Protein AF-J7FF81-F1 (afdb_monomer_lite)

InterPro domains:
  IPR007642 RNA polymerase Rpb2, domain 2 [PF04561] (2-117)
  IPR015712 DNA-directed RNA polymerase, subunit 2 [PTHR20856] (3-117)
  IPR037034 RNA polymerase Rpb2, domain 2 superfamily [G3DSA:3.90.1110.10] (1-117)

Secondary structure (DSSP, 8-state):
----EEPPTTBSS-EEHHHHHHHTT--SHHHHHHHH---TT-HHHHHHHHHHHHHTTT--SHHHHHHHHHTTBS--S--HHHHHHHHHHIIIIISSTTT--STT-HHHHHHHHHHH-

Organism: NCBI:txid208348

Radius of gyration: 13.89 Å; chains: 1; bounding box: 38×26×32 Å

Foldseek 3Di:
DDFDWDDFPQFQDTHGLLLLCQLLVNQDPVSLCCLQDVDPPPVVVVVRCVVSCVVCVVQRHNLSSQLVRLCRGPDPDDDSVVSNVVSNQRLQCRQPVVQHNDPPCSVSSSNVSSPVD

pLDDT: mean 93.22, std 4.82, range [60.75, 98.06]

Structure (mmCIF, N/CA/C/O backbone):
data_AF-J7FF81-F1
#
_entry.id   AF-J7FF81-F1
#
loop_
_atom_site.group_PDB
_atom_site.id
_atom_site.type_symbol
_atom_site.label_atom_id
_atom_site.label_alt_id
_atom_site.label_comp_id
_atom_site.label_asym_id
_atom_site.label_entity_id
_atom_site.label_seq_id
_atom_site.pdbx_PDB_ins_code
_atom_site.Cartn_x
_atom_site.Cartn_y
_atom_site.Cartn_z
_atom_site.occupancy
_atom_site.B_iso_or_equiv
_atom_site.auth_seq_id
_atom_site.auth_comp_id
_atom_site.auth_asym_id
_atom_site.auth_atom_id
_atom_site.pdbx_PDB_model_num
ATOM 1 N N . GLY A 1 1 ? -0.490 -14.254 -15.103 1.00 60.75 1 GLY A N 1
ATOM 2 C CA . GLY A 1 1 ? 0.863 -14.705 -14.714 1.00 60.75 1 GLY A CA 1
ATOM 3 C C . GLY A 1 1 ? 0.891 -15.033 -13.235 1.00 60.75 1 GLY A C 1
ATOM 4 O O . GLY A 1 1 ? -0.154 -14.958 -12.599 1.00 60.75 1 GLY A O 1
ATOM 5 N N . ALA A 1 2 ? 2.052 -15.397 -12.689 1.00 81.75 2 ALA A N 1
ATOM 6 C CA . ALA A 1 2 ? 2.218 -15.486 -11.238 1.00 81.75 2 ALA A CA 1
ATOM 7 C C . ALA A 1 2 ? 2.124 -14.078 -10.624 1.00 81.75 2 ALA A C 1
ATOM 9 O O . ALA A 1 2 ? 2.662 -13.130 -11.190 1.00 81.75 2 ALA A O 1
ATOM 10 N N . THR A 1 3 ? 1.417 -13.939 -9.503 1.00 93.50 3 THR A N 1
ATOM 11 C CA . THR A 1 3 ? 1.213 -12.658 -8.804 1.00 93.50 3 THR A CA 1
ATOM 12 C C . THR A 1 3 ? 1.794 -12.735 -7.403 1.00 93.50 3 THR A C 1
ATOM 14 O O . THR A 1 3 ? 1.556 -13.723 -6.704 1.00 93.50 3 THR A O 1
ATOM 17 N N . ILE A 1 4 ? 2.476 -11.682 -6.966 1.00 95.25 4 ILE A N 1
ATOM 18 C CA . ILE A 1 4 ? 3.030 -11.579 -5.617 1.00 95.25 4 ILE A CA 1
ATOM 19 C C . ILE A 1 4 ? 1.983 -10.959 -4.689 1.00 95.25 4 ILE A C 1
ATOM 21 O O . ILE A 1 4 ? 1.346 -9.949 -5.008 1.00 95.25 4 ILE A O 1
ATOM 25 N N . LYS A 1 5 ? 1.804 -11.572 -3.520 1.00 95.88 5 LYS A N 1
ATOM 26 C CA . LYS A 1 5 ? 0.896 -11.111 -2.469 1.00 95.88 5 LYS A CA 1
ATOM 27 C C . LYS A 1 5 ? 1.623 -11.119 -1.132 1.00 95.88 5 LYS A C 1
ATOM 29 O O . LYS A 1 5 ? 2.613 -11.825 -0.966 1.00 95.88 5 LYS A O 1
ATOM 34 N N . THR A 1 6 ? 1.125 -10.334 -0.190 1.00 95.69 6 THR A N 1
ATOM 35 C CA . THR A 1 6 ? 1.672 -10.226 1.160 1.00 95.69 6 THR A CA 1
ATOM 36 C C . THR A 1 6 ? 0.590 -10.435 2.209 1.00 95.69 6 THR A C 1
ATOM 38 O O . THR A 1 6 ? -0.582 -10.105 2.003 1.00 95.69 6 THR A O 1
ATOM 41 N N . THR A 1 7 ? 0.996 -10.967 3.354 1.00 94.69 7 THR A N 1
ATOM 42 C CA . THR A 1 7 ? 0.165 -11.094 4.549 1.00 94.69 7 THR A CA 1
ATOM 43 C C . THR A 1 7 ? 0.423 -9.906 5.465 1.00 94.69 7 THR A C 1
ATOM 45 O O . THR A 1 7 ? 1.560 -9.675 5.879 1.00 94.69 7 THR A O 1
ATOM 48 N N . LEU A 1 8 ? -0.630 -9.176 5.824 1.00 94.38 8 LEU A N 1
ATOM 49 C CA . LEU A 1 8 ? -0.556 -8.106 6.817 1.00 94.38 8 LEU A CA 1
ATOM 50 C C . LEU A 1 8 ? -1.067 -8.610 8.177 1.00 94.38 8 LEU A C 1
ATOM 52 O O . LEU A 1 8 ? -2.001 -9.418 8.211 1.00 94.38 8 LEU A O 1
ATOM 56 N N . PRO A 1 9 ? -0.517 -8.127 9.306 1.00 92.06 9 PRO A N 1
ATOM 57 C CA . PRO A 1 9 ? -1.055 -8.444 10.624 1.00 92.06 9 PRO A CA 1
ATOM 58 C C . PRO A 1 9 ? -2.544 -8.095 10.722 1.00 92.06 9 PRO A C 1
ATOM 60 O O . PRO A 1 9 ? -2.985 -7.074 10.198 1.00 92.06 9 PRO A O 1
ATOM 63 N N . TYR A 1 10 ? -3.319 -8.943 11.400 1.00 91.56 10 TYR A N 1
ATOM 64 C CA . TYR A 1 10 ? -4.772 -8.788 11.588 1.00 91.56 10 TYR A CA 1
ATOM 65 C C . TYR A 1 10 ? -5.617 -8.774 10.299 1.00 91.56 10 TYR A C 1
ATOM 67 O O . TYR A 1 10 ? -6.832 -8.571 10.360 1.00 91.56 10 TYR A O 1
ATOM 75 N N . ILE A 1 11 ? -5.017 -9.068 9.145 1.00 93.69 11 ILE A N 1
ATOM 76 C CA . ILE A 1 11 ? -5.716 -9.282 7.880 1.00 93.69 11 ILE A CA 1
ATOM 77 C C . ILE A 1 11 ? -5.763 -10.786 7.598 1.00 93.69 11 ILE A C 1
ATOM 79 O O . ILE A 1 11 ? -4.758 -11.484 7.691 1.00 93.69 11 ILE A O 1
ATOM 83 N N . ARG A 1 12 ? -6.952 -11.308 7.280 1.00 89.31 12 ARG A N 1
ATOM 84 C CA . ARG A 1 12 ? -7.178 -12.757 7.117 1.00 89.31 12 ARG A CA 1
ATOM 85 C C . ARG A 1 12 ? -6.730 -13.304 5.768 1.00 89.31 12 ARG A C 1
ATOM 87 O O . ARG A 1 12 ? -6.482 -14.498 5.651 1.00 89.31 12 ARG A O 1
ATOM 94 N N . ASN A 1 13 ? -6.719 -12.460 4.744 1.00 91.50 13 ASN A N 1
ATOM 95 C CA . ASN A 1 13 ? -6.460 -12.854 3.367 1.00 91.50 13 ASN A CA 1
ATOM 96 C C . ASN A 1 13 ? -5.261 -12.095 2.818 1.00 91.50 13 ASN A C 1
ATOM 98 O O . ASN A 1 13 ? -5.101 -10.909 3.103 1.00 91.50 13 ASN A O 1
ATOM 102 N N . ASP A 1 14 ? -4.497 -12.757 1.957 1.00 94.00 14 ASP A N 1
ATOM 103 C CA . ASP A 1 14 ? -3.372 -12.129 1.277 1.00 94.00 14 ASP A CA 1
ATOM 104 C C . ASP A 1 14 ? -3.822 -10.916 0.457 1.00 94.00 14 ASP A C 1
ATOM 106 O O . ASP A 1 14 ? -4.882 -10.909 -0.186 1.00 94.00 14 ASP A O 1
ATOM 110 N N . ILE A 1 15 ? -2.978 -9.891 0.465 1.00 96.56 15 ILE A N 1
ATOM 111 C CA . ILE A 1 15 ? -3.192 -8.626 -0.226 1.00 96.56 15 ILE A CA 1
ATOM 112 C C . ILE A 1 15 ? -2.174 -8.518 -1.366 1.00 96.56 15 ILE A C 1
ATOM 114 O O . ILE A 1 15 ? -0.984 -8.727 -1.126 1.00 96.56 15 ILE A O 1
ATOM 118 N N . PRO A 1 16 ? -2.587 -8.190 -2.603 1.00 97.12 16 PRO A N 1
ATOM 119 C CA . PRO A 1 16 ? -1.643 -7.915 -3.683 1.00 97.12 16 PRO A CA 1
ATOM 120 C C . PRO A 1 16 ? -0.687 -6.777 -3.311 1.00 97.12 16 PRO A C 1
ATOM 122 O O . PRO A 1 16 ? -1.112 -5.766 -2.747 1.00 97.12 16 PRO A O 1
ATOM 125 N N . ILE A 1 17 ? 0.596 -6.915 -3.652 1.00 97.06 17 ILE A N 1
ATOM 126 C CA . ILE A 1 17 ? 1.633 -5.948 -3.246 1.00 97.06 17 ILE A CA 1
ATOM 127 C C . ILE A 1 17 ? 1.327 -4.514 -3.711 1.00 97.06 17 ILE A C 1
ATOM 129 O O . ILE A 1 17 ? 1.520 -3.563 -2.959 1.00 97.06 17 ILE A O 1
ATOM 133 N N . VAL A 1 18 ? 0.752 -4.357 -4.907 1.00 97.75 18 VAL A N 1
ATOM 134 C CA . VAL A 1 18 ? 0.395 -3.057 -5.498 1.00 97.75 18 VAL A CA 1
ATOM 135 C C . VAL A 1 18 ? -0.688 -2.355 -4.677 1.00 97.75 18 VAL A C 1
ATOM 137 O O . VAL A 1 18 ? -0.624 -1.146 -4.472 1.00 97.75 18 VAL A O 1
ATOM 140 N N . VAL A 1 19 ? -1.653 -3.104 -4.133 1.00 97.88 19 VAL A N 1
ATOM 141 C CA . VAL A 1 19 ? -2.697 -2.544 -3.259 1.00 97.88 19 VAL A CA 1
ATOM 142 C C . VAL A 1 19 ? -2.088 -1.980 -1.977 1.00 97.88 19 VAL A C 1
ATOM 144 O O . VAL A 1 19 ? -2.519 -0.928 -1.513 1.00 97.88 19 VAL A O 1
ATOM 147 N N . VAL A 1 20 ? -1.059 -2.632 -1.428 1.00 97.56 20 VAL A N 1
ATOM 148 C CA . VAL A 1 20 ? -0.353 -2.126 -0.243 1.00 97.56 20 VAL A CA 1
ATOM 149 C C . VAL A 1 20 ? 0.368 -0.817 -0.560 1.00 97.56 20 VAL A C 1
ATOM 151 O O . VAL A 1 20 ? 0.204 0.143 0.185 1.00 97.56 20 VAL A O 1
ATOM 154 N N . PHE A 1 21 ? 1.084 -0.724 -1.684 1.00 98.06 21 PHE A N 1
ATOM 155 C CA . PHE A 1 21 ? 1.722 0.533 -2.098 1.00 98.06 21 PHE A CA 1
ATOM 156 C C . PHE A 1 21 ? 0.726 1.683 -2.257 1.00 98.06 21 PHE A C 1
ATOM 158 O O . PHE A 1 21 ? 0.948 2.768 -1.714 1.00 98.06 21 PHE A O 1
ATOM 165 N N . ARG A 1 22 ? -0.406 1.428 -2.924 1.00 98.06 22 ARG A N 1
ATOM 166 C CA . ARG A 1 22 ? -1.459 2.436 -3.096 1.00 98.06 22 ARG A CA 1
ATOM 167 C C . ARG A 1 22 ? -2.047 2.869 -1.754 1.00 98.06 22 ARG A C 1
ATOM 169 O O . ARG A 1 22 ? -2.278 4.057 -1.557 1.00 98.06 22 ARG A O 1
ATOM 176 N N . ALA A 1 23 ? -2.218 1.945 -0.806 1.00 97.38 23 ALA A N 1
ATOM 177 C CA . ALA A 1 23 ? -2.668 2.266 0.549 1.00 97.38 23 ALA A CA 1
ATOM 178 C C . ALA A 1 23 ? -1.636 3.090 1.352 1.00 97.38 23 ALA A C 1
ATOM 180 O O . ALA A 1 23 ? -2.026 3.961 2.130 1.00 97.38 23 ALA A O 1
ATOM 181 N N . LEU A 1 24 ? -0.333 2.871 1.122 1.00 96.25 24 LEU A N 1
ATOM 182 C CA . LEU A 1 24 ? 0.770 3.665 1.691 1.00 96.25 24 LEU A CA 1
ATOM 183 C C . LEU A 1 24 ? 0.922 5.058 1.046 1.00 96.25 24 LEU A C 1
ATOM 185 O O . LEU A 1 24 ? 1.715 5.865 1.529 1.00 96.25 24 LEU A O 1
ATOM 189 N N . GLY A 1 25 ? 0.164 5.349 -0.016 1.00 95.69 25 GLY A N 1
ATOM 190 C CA . GLY A 1 25 ? 0.156 6.639 -0.712 1.00 95.69 25 GLY A CA 1
ATOM 191 C C . GLY A 1 25 ? 1.015 6.695 -1.979 1.00 95.69 25 GLY A C 1
ATOM 192 O O . GLY A 1 25 ? 1.092 7.751 -2.601 1.00 95.69 25 GLY A O 1
ATOM 193 N N . ILE A 1 26 ? 1.630 5.583 -2.399 1.00 97.38 26 ILE A N 1
ATOM 194 C CA . ILE A 1 26 ? 2.349 5.488 -3.679 1.00 97.38 26 ILE A CA 1
ATOM 195 C C . ILE A 1 26 ? 1.378 4.952 -4.729 1.00 97.38 26 ILE A C 1
ATOM 197 O O . ILE A 1 26 ? 1.135 3.749 -4.820 1.00 97.38 26 ILE A O 1
ATOM 201 N N . ILE A 1 27 ? 0.756 5.867 -5.471 1.00 96.38 27 ILE A N 1
ATOM 202 C CA . ILE A 1 27 ? -0.357 5.546 -6.374 1.00 96.38 27 ILE A CA 1
ATOM 203 C C . ILE A 1 27 ? 0.110 5.185 -7.791 1.00 96.38 27 ILE A C 1
ATOM 205 O O . ILE A 1 27 ? -0.344 4.157 -8.304 1.00 96.38 27 ILE A O 1
ATOM 209 N N . PRO A 1 28 ? 0.981 5.981 -8.445 1.00 97.00 28 PRO A N 1
ATOM 210 C CA . PRO A 1 28 ? 1.359 5.723 -9.829 1.00 97.00 28 PRO A CA 1
ATOM 211 C C . PRO A 1 28 ? 2.153 4.424 -9.961 1.00 97.00 28 PRO A C 1
ATOM 213 O O . PRO A 1 28 ? 3.129 4.215 -9.245 1.00 97.00 28 PRO A O 1
ATOM 216 N N . ASP A 1 29 ? 1.794 3.585 -10.935 1.00 95.56 29 ASP A N 1
ATOM 217 C CA . ASP A 1 29 ? 2.470 2.299 -11.172 1.00 95.56 29 ASP A CA 1
ATOM 218 C C . ASP A 1 29 ? 3.973 2.470 -11.404 1.00 95.56 29 ASP A C 1
ATOM 220 O O . ASP A 1 29 ? 4.775 1.667 -10.936 1.00 95.56 29 ASP A O 1
ATOM 224 N N . LYS A 1 30 ? 4.363 3.557 -12.078 1.00 93.88 30 LYS A N 1
ATOM 225 C CA . LYS A 1 30 ? 5.769 3.914 -12.269 1.00 93.88 30 LYS A CA 1
ATOM 226 C C . LYS A 1 30 ? 6.494 4.088 -10.934 1.00 93.88 30 LYS A C 1
ATOM 228 O O . LYS A 1 30 ? 7.579 3.545 -10.769 1.00 93.88 30 LYS A O 1
ATOM 233 N N . ASP A 1 31 ? 5.893 4.810 -9.995 1.00 95.62 31 ASP A N 1
ATOM 234 C CA . ASP A 1 31 ? 6.512 5.077 -8.700 1.00 95.62 31 ASP A CA 1
ATOM 235 C C . ASP A 1 31 ? 6.605 3.777 -7.898 1.00 95.62 31 ASP A C 1
ATOM 237 O O . ASP A 1 31 ? 7.643 3.500 -7.310 1.00 95.62 31 ASP A O 1
ATOM 241 N N . ILE A 1 32 ? 5.572 2.928 -7.935 1.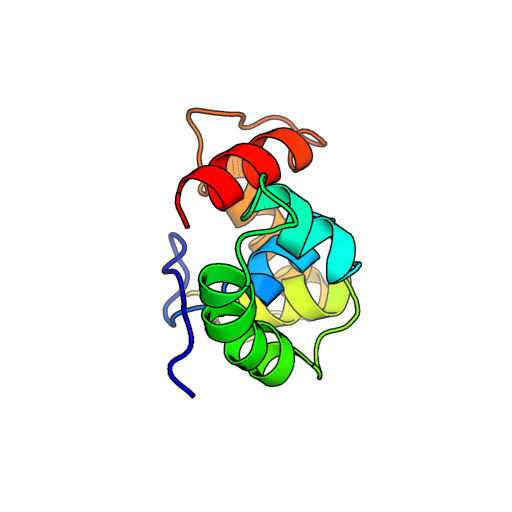00 96.12 32 ILE A N 1
ATOM 242 C CA . ILE A 1 32 ? 5.595 1.596 -7.308 1.00 96.12 32 ILE A CA 1
ATOM 243 C C . ILE A 1 32 ? 6.766 0.767 -7.841 1.00 96.12 32 ILE A C 1
ATOM 245 O O . ILE A 1 32 ? 7.532 0.197 -7.065 1.00 96.12 32 ILE A O 1
ATOM 249 N N . LEU A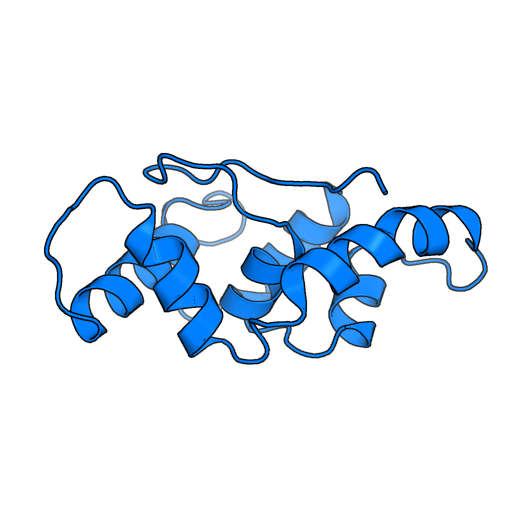 1 33 ? 6.929 0.730 -9.164 1.00 94.44 33 LEU A N 1
ATOM 250 C CA . LEU A 1 33 ? 8.027 0.021 -9.805 1.00 94.44 33 LEU A CA 1
ATOM 251 C C . LEU A 1 33 ? 9.394 0.586 -9.398 1.00 94.44 33 LEU A C 1
ATOM 253 O O . LEU A 1 33 ? 10.295 -0.198 -9.133 1.00 94.44 33 LEU A O 1
ATOM 257 N N . GLU A 1 34 ? 9.543 1.908 -9.284 1.00 93.44 34 GLU A N 1
ATOM 258 C CA . GLU A 1 34 ? 10.789 2.553 -8.836 1.00 93.44 34 GLU A CA 1
ATOM 259 C C . GLU A 1 34 ? 11.123 2.281 -7.356 1.00 93.44 34 GLU A C 1
ATOM 261 O O . GLU A 1 34 ? 12.282 2.409 -6.959 1.00 93.44 34 GLU A O 1
ATOM 266 N N . HIS A 1 35 ? 10.144 1.883 -6.533 1.00 94.56 35 HIS A N 1
ATOM 267 C CA . HIS A 1 35 ? 10.396 1.451 -5.153 1.00 94.56 35 HIS A CA 1
ATOM 268 C C . HIS A 1 35 ? 10.875 -0.005 -5.058 1.00 94.56 35 HIS A C 1
ATOM 270 O O . HIS A 1 35 ? 11.523 -0.345 -4.070 1.00 94.56 35 HIS A O 1
ATOM 276 N N . ILE A 1 36 ? 10.551 -0.845 -6.048 1.00 94.88 36 ILE A N 1
ATOM 277 C CA . ILE A 1 36 ? 10.902 -2.274 -6.084 1.00 94.88 36 ILE A CA 1
ATOM 278 C C . ILE A 1 36 ? 12.181 -2.497 -6.906 1.00 94.88 36 ILE A C 1
ATOM 280 O O . ILE A 1 36 ? 13.125 -3.139 -6.458 1.00 94.88 36 ILE A O 1
ATOM 284 N N . CYS A 1 37 ? 12.227 -1.948 -8.119 1.00 91.75 37 CYS A N 1
ATOM 285 C CA . CYS A 1 37 ? 13.309 -2.133 -9.076 1.00 91.75 37 CYS A CA 1
ATOM 286 C C . CYS A 1 37 ? 14.087 -0.824 -9.264 1.00 91.75 37 CYS A C 1
ATOM 288 O O . CYS A 1 37 ? 13.592 0.138 -9.856 1.00 91.75 37 CYS A O 1
ATOM 290 N N . TYR A 1 38 ? 15.331 -0.797 -8.781 1.00 88.06 38 TYR A N 1
ATOM 291 C CA . TYR A 1 38 ? 16.204 0.375 -8.905 1.00 88.06 38 TYR A CA 1
ATOM 292 C C . TYR A 1 38 ? 16.936 0.452 -10.256 1.00 88.06 38 TYR A C 1
ATOM 294 O O . TYR A 1 38 ? 17.312 1.547 -10.679 1.00 88.06 38 TYR A O 1
ATOM 302 N N . ASP A 1 39 ? 17.133 -0.679 -10.949 1.00 89.81 39 ASP A N 1
ATOM 303 C CA . ASP A 1 39 ? 17.758 -0.716 -12.277 1.00 89.81 39 ASP A CA 1
ATOM 304 C C . ASP A 1 39 ? 16.705 -0.753 -13.388 1.00 89.81 39 ASP A C 1
ATOM 306 O O . ASP A 1 39 ? 16.058 -1.763 -13.652 1.00 89.81 39 ASP A O 1
ATOM 310 N N . ARG A 1 40 ? 16.586 0.357 -14.118 1.00 80.19 40 ARG A N 1
ATOM 311 C CA . ARG A 1 40 ? 15.638 0.495 -15.234 1.00 80.19 40 ARG A CA 1
ATOM 312 C C . ARG A 1 40 ? 15.933 -0.424 -16.424 1.00 80.19 40 ARG A C 1
ATOM 314 O O . ARG A 1 40 ? 15.093 -0.517 -17.315 1.00 80.19 40 ARG A O 1
ATOM 321 N N . ASN A 1 41 ? 17.093 -1.076 -16.461 1.00 88.56 41 ASN A N 1
ATOM 322 C CA . ASN A 1 41 ? 17.452 -2.013 -17.522 1.00 88.56 41 ASN A CA 1
ATOM 323 C C . ASN A 1 41 ? 17.097 -3.470 -17.186 1.00 88.56 41 ASN A C 1
ATOM 325 O O . ASN A 1 41 ? 17.190 -4.325 -18.071 1.00 88.56 41 ASN A O 1
ATOM 329 N N . ASP A 1 42 ? 16.651 -3.767 -15.958 1.00 90.88 42 ASP A N 1
ATOM 330 C CA . ASP A 1 42 ? 16.243 -5.117 -15.558 1.00 90.88 42 ASP A CA 1
ATOM 331 C C . ASP A 1 42 ? 14.845 -5.469 -16.093 1.00 90.88 42 ASP A C 1
ATOM 333 O O . ASP A 1 42 ? 13.821 -5.470 -15.405 1.00 90.88 42 ASP A O 1
ATOM 337 N N . THR A 1 43 ? 14.807 -5.763 -17.389 1.00 88.69 43 THR A N 1
ATOM 338 C CA . THR A 1 43 ? 13.588 -6.157 -18.105 1.00 88.69 43 THR A CA 1
ATOM 339 C C . THR A 1 43 ? 12.934 -7.417 -17.536 1.00 88.69 43 THR A C 1
ATOM 341 O O . THR A 1 43 ? 11.706 -7.505 -17.550 1.00 88.69 43 THR A O 1
ATOM 344 N N . ALA A 1 44 ? 13.714 -8.351 -16.983 1.00 90.50 44 ALA A N 1
ATOM 345 C CA . ALA A 1 44 ? 13.188 -9.582 -16.404 1.00 90.50 44 ALA A CA 1
ATOM 346 C C . ALA A 1 44 ? 12.364 -9.290 -15.142 1.00 90.50 44 ALA A C 1
ATOM 348 O O . ALA A 1 44 ? 11.244 -9.789 -15.006 1.00 90.50 44 ALA A O 1
ATOM 349 N N . MET A 1 45 ? 12.863 -8.418 -14.258 1.00 89.81 45 MET A N 1
ATOM 350 C CA . MET A 1 45 ? 12.127 -8.008 -13.061 1.00 89.81 45 MET A CA 1
ATOM 351 C C . MET A 1 45 ? 10.828 -7.271 -13.420 1.00 89.81 45 MET A C 1
ATOM 353 O O . MET A 1 45 ? 9.767 -7.572 -12.866 1.00 89.81 45 MET A O 1
ATOM 357 N N . PHE A 1 46 ? 10.861 -6.369 -14.408 1.00 90.12 46 PHE A N 1
ATOM 358 C CA . PHE A 1 46 ? 9.645 -5.696 -14.881 1.00 90.12 46 PHE A CA 1
ATOM 359 C C . PHE A 1 46 ? 8.610 -6.676 -15.444 1.00 90.12 46 PHE A C 1
ATOM 361 O O . PHE A 1 46 ? 7.414 -6.517 -15.193 1.00 90.12 46 PHE A O 1
ATOM 368 N N . GLU A 1 47 ? 9.034 -7.697 -16.191 1.00 91.12 47 GLU A N 1
ATOM 369 C CA . GLU A 1 47 ? 8.125 -8.718 -16.718 1.00 91.12 47 GLU A CA 1
ATOM 370 C C . GLU A 1 47 ? 7.448 -9.537 -15.618 1.00 91.12 47 GLU A C 1
ATOM 372 O O . GLU A 1 47 ? 6.259 -9.840 -15.736 1.00 91.12 47 GLU A O 1
ATOM 377 N N . MET A 1 48 ? 8.151 -9.824 -14.5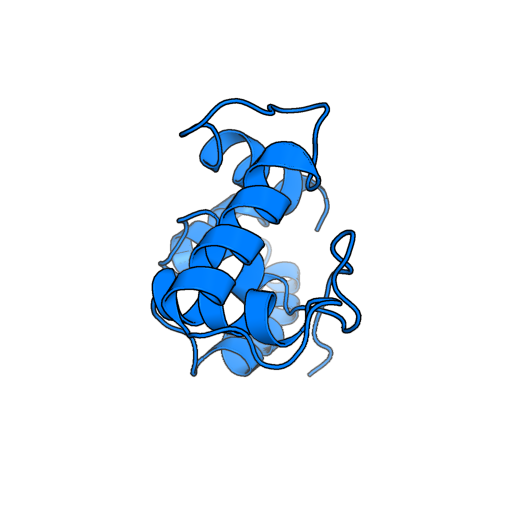21 1.00 91.38 48 MET A N 1
ATOM 378 C CA . MET A 1 48 ? 7.571 -10.502 -13.358 1.00 91.38 48 MET A CA 1
ATOM 379 C C . MET A 1 48 ? 6.556 -9.631 -12.602 1.00 91.38 48 MET A C 1
ATOM 381 O O . MET A 1 48 ? 5.600 -10.159 -12.030 1.00 91.38 48 MET A O 1
ATOM 385 N N . LEU A 1 49 ? 6.722 -8.305 -12.616 1.00 92.94 49 LEU A N 1
ATOM 386 C CA . LEU A 1 49 ? 5.834 -7.366 -11.919 1.00 92.94 49 LEU A CA 1
ATOM 387 C C . LEU A 1 49 ? 4.585 -6.982 -12.729 1.00 92.94 49 LEU A C 1
ATOM 389 O O . LEU A 1 49 ? 3.563 -6.645 -12.127 1.00 92.94 49 LEU A O 1
ATOM 393 N N . LYS A 1 50 ? 4.612 -7.089 -14.066 1.00 92.88 50 LYS A N 1
ATOM 394 C CA . LYS A 1 50 ? 3.454 -6.791 -14.940 1.00 92.88 50 LYS A CA 1
ATOM 395 C C . LYS A 1 50 ? 2.152 -7.478 -14.485 1.00 92.88 50 LYS A C 1
ATOM 397 O O . LYS A 1 50 ? 1.171 -6.764 -14.280 1.00 92.88 50 LYS A O 1
ATOM 402 N N . PRO A 1 51 ? 2.114 -8.803 -14.222 1.00 96.12 51 PRO A N 1
ATOM 403 C CA . PRO A 1 51 ? 0.897 -9.460 -13.743 1.00 96.12 51 PRO A CA 1
ATOM 404 C C . PRO A 1 51 ? 0.390 -8.924 -12.397 1.00 96.12 51 PRO A C 1
ATOM 406 O O . PRO A 1 51 ? -0.808 -8.975 -12.137 1.00 96.12 51 PRO A O 1
ATOM 409 N N . CYS A 1 52 ? 1.277 -8.417 -11.532 1.00 96.00 52 CYS A N 1
ATOM 410 C CA . CYS A 1 52 ? 0.890 -7.853 -10.235 1.00 96.00 52 CYS A CA 1
ATOM 411 C C . CYS A 1 52 ? 0.168 -6.505 -10.395 1.00 96.00 52 CYS A C 1
ATOM 413 O O . CYS A 1 52 ? -0.785 -6.228 -9.662 1.00 96.00 52 CYS A O 1
ATOM 415 N N . LEU A 1 53 ? 0.606 -5.684 -11.359 1.00 95.50 53 LEU A N 1
ATOM 416 C CA . LEU A 1 53 ? -0.060 -4.431 -11.726 1.00 95.50 53 LEU A CA 1
ATOM 417 C C . LEU A 1 53 ? -1.433 -4.705 -12.353 1.00 95.50 53 LEU A C 1
ATOM 419 O O . LEU A 1 53 ? -2.422 -4.098 -11.945 1.00 95.50 53 LEU A O 1
ATOM 423 N N . GLU A 1 54 ? -1.508 -5.667 -13.278 1.00 95.25 54 GLU A N 1
ATOM 424 C CA . GLU A 1 54 ? -2.758 -6.075 -13.934 1.00 95.25 54 GLU A CA 1
ATOM 425 C C . GLU A 1 54 ? -3.802 -6.594 -12.930 1.00 95.25 54 GLU A C 1
ATOM 427 O O . GLU A 1 54 ? -4.957 -6.167 -12.975 1.00 95.25 54 GLU A O 1
ATOM 432 N N . ASP A 1 55 ? -3.399 -7.443 -11.975 1.00 94.56 55 ASP A N 1
ATOM 433 C CA . ASP A 1 55 ? -4.282 -7.980 -10.921 1.00 94.56 55 ASP A CA 1
ATOM 434 C C . ASP A 1 55 ? -4.889 -6.871 -10.043 1.00 94.56 55 ASP A C 1
ATOM 436 O O . ASP A 1 55 ? -6.016 -6.977 -9.557 1.00 94.56 55 ASP A O 1
ATOM 440 N N . SER A 1 56 ? -4.163 -5.762 -9.878 1.00 95.44 56 SER A N 1
ATOM 441 C CA . SER A 1 56 ? -4.573 -4.634 -9.037 1.00 95.44 56 SER A CA 1
ATOM 442 C C . SER A 1 56 ? -5.166 -3.461 -9.826 1.00 95.44 56 SER A C 1
ATOM 444 O O . SER A 1 56 ? -5.480 -2.425 -9.234 1.00 95.44 56 SER A O 1
ATOM 446 N N . PHE A 1 57 ? -5.362 -3.595 -11.143 1.00 95.06 57 PHE A N 1
ATOM 447 C CA . PHE A 1 57 ? -5.878 -2.530 -12.013 1.00 95.06 57 PHE A CA 1
ATOM 448 C C . PHE A 1 57 ? -7.181 -1.862 -11.520 1.00 95.06 57 PHE A C 1
ATOM 450 O O . PHE A 1 57 ? -7.276 -0.637 -11.627 1.00 95.06 57 PHE A O 1
ATOM 457 N N . PRO A 1 58 ? -8.160 -2.581 -10.924 1.00 96.12 58 PRO A N 1
ATOM 458 C CA . PRO A 1 58 ? -9.401 -1.960 -10.450 1.00 96.12 58 PRO A CA 1
ATOM 459 C C . PRO A 1 58 ? -9.245 -0.980 -9.270 1.00 96.12 58 PRO A C 1
ATOM 461 O O . PRO A 1 58 ? -10.185 -0.251 -8.961 1.00 96.12 58 PRO A O 1
ATOM 464 N N . ILE A 1 59 ? -8.107 -0.974 -8.567 1.00 97.12 59 ILE A N 1
ATOM 465 C CA . ILE A 1 59 ? -7.926 -0.261 -7.288 1.00 97.12 59 ILE A CA 1
ATOM 466 C C . ILE A 1 59 ? -7.035 0.965 -7.490 1.00 97.12 59 ILE A C 1
ATOM 468 O O . ILE A 1 59 ? -5.893 0.963 -7.063 1.00 97.12 59 ILE A O 1
ATOM 472 N N . GLN A 1 60 ? -7.503 2.012 -8.163 1.00 95.25 60 GLN A N 1
ATOM 473 C CA . GLN A 1 60 ? -6.628 3.119 -8.602 1.00 95.25 60 GLN A CA 1
ATOM 474 C C . GLN A 1 60 ? -6.445 4.253 -7.580 1.00 95.25 60 GLN A C 1
ATOM 476 O O . GLN A 1 60 ? -5.648 5.157 -7.805 1.00 95.25 60 GLN A O 1
ATOM 481 N N . GLU A 1 61 ? -7.143 4.199 -6.446 1.00 97.00 61 GLU A N 1
ATOM 482 C CA . GLU A 1 61 ? -7.124 5.248 -5.424 1.00 97.00 61 GLU A CA 1
ATOM 483 C C . GLU A 1 61 ? -6.720 4.694 -4.056 1.00 97.00 61 GLU A C 1
ATOM 485 O O . GLU A 1 61 ? -7.047 3.554 -3.705 1.00 97.00 61 GLU A O 1
ATOM 490 N N . GLN A 1 62 ? -6.063 5.531 -3.247 1.00 97.00 62 GLN A N 1
ATOM 491 C CA . GLN A 1 62 ? -5.637 5.169 -1.893 1.00 97.00 62 GLN A CA 1
ATOM 492 C C . GLN A 1 62 ? -6.821 4.761 -1.008 1.00 97.00 62 GLN A C 1
ATOM 494 O O . GLN A 1 62 ? -6.747 3.759 -0.299 1.00 97.00 62 GLN A O 1
ATOM 499 N N . GLU A 1 63 ? -7.938 5.489 -1.074 1.00 97.06 63 GLU A N 1
ATOM 500 C CA . GLU A 1 63 ? -9.122 5.179 -0.268 1.00 97.06 63 GLU A CA 1
ATOM 501 C C . GLU A 1 63 ? -9.715 3.808 -0.637 1.00 97.06 63 GLU A C 1
ATOM 503 O O . GLU A 1 63 ? -10.094 3.023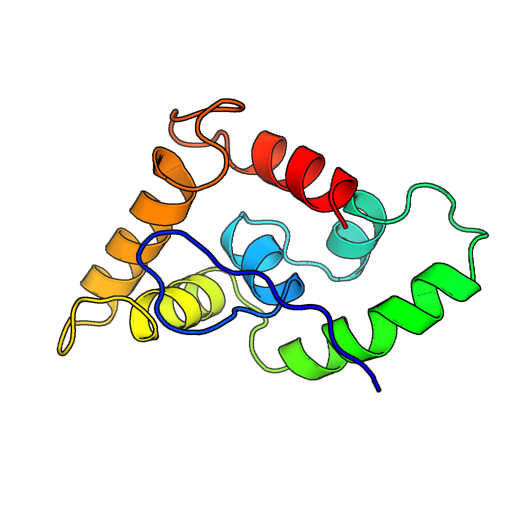 0.233 1.00 97.06 63 GLU A O 1
ATOM 508 N N . VAL A 1 64 ? -9.740 3.472 -1.930 1.00 97.50 64 VAL A N 1
ATOM 509 C CA . VAL A 1 64 ? -10.219 2.168 -2.411 1.00 97.50 64 VAL A CA 1
ATOM 510 C C . VAL A 1 64 ? -9.284 1.047 -1.950 1.00 97.50 64 VAL A C 1
ATOM 512 O O . VAL A 1 64 ? -9.757 -0.021 -1.559 1.00 97.50 64 VAL A O 1
ATOM 515 N N . ALA A 1 65 ? -7.971 1.291 -1.932 1.00 97.56 65 ALA A N 1
ATOM 516 C CA . ALA A 1 65 ? -6.984 0.345 -1.417 1.00 97.56 65 ALA A CA 1
ATOM 517 C C . ALA A 1 65 ? -7.148 0.101 0.094 1.00 97.56 65 ALA A C 1
ATOM 519 O O . ALA A 1 65 ? -7.165 -1.049 0.541 1.00 97.56 65 ALA A O 1
ATOM 520 N N . LEU A 1 66 ? -7.354 1.163 0.875 1.00 97.00 66 LEU A N 1
ATOM 521 C CA . LEU A 1 66 ? -7.639 1.069 2.307 1.00 97.00 66 LEU A CA 1
ATOM 522 C C . LEU A 1 66 ? -8.952 0.317 2.574 1.00 97.00 66 LEU A C 1
ATOM 524 O O . LEU A 1 66 ? -8.983 -0.571 3.425 1.00 97.00 66 LEU A O 1
ATOM 528 N N . ASP A 1 67 ? -10.024 0.586 1.819 1.00 96.25 67 ASP A N 1
ATOM 529 C CA . ASP A 1 67 ? -11.289 -0.153 1.959 1.00 96.25 67 ASP A CA 1
ATOM 530 C C . ASP A 1 67 ? -11.108 -1.635 1.596 1.00 96.25 67 ASP A C 1
ATOM 532 O O . ASP A 1 67 ? -11.659 -2.515 2.262 1.00 96.25 67 ASP A O 1
ATOM 536 N N . PHE A 1 68 ? -10.303 -1.931 0.572 1.00 96.12 68 PHE A N 1
ATOM 537 C CA . PHE A 1 68 ? -9.988 -3.295 0.152 1.00 96.12 68 PHE A CA 1
ATOM 538 C C . PHE A 1 68 ? -9.259 -4.089 1.245 1.00 96.12 68 PHE A C 1
ATOM 540 O O . PHE A 1 68 ? -9.603 -5.255 1.475 1.00 96.12 68 PHE A O 1
ATOM 547 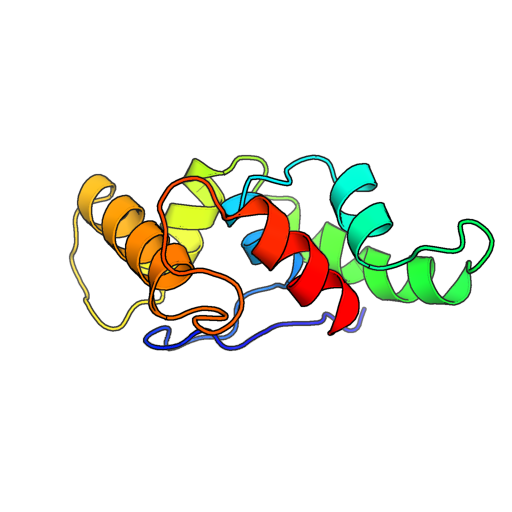N N . ILE A 1 69 ? -8.290 -3.470 1.925 1.00 95.88 69 ILE A N 1
ATOM 548 C CA . ILE A 1 69 ? -7.582 -4.062 3.069 1.00 95.88 69 ILE A CA 1
ATOM 549 C C . ILE A 1 69 ? -8.542 -4.205 4.255 1.00 95.88 69 ILE A C 1
ATOM 551 O O . ILE A 1 69 ? -8.693 -5.297 4.801 1.00 95.88 69 ILE A O 1
ATOM 555 N N . GLY A 1 70 ? -9.272 -3.143 4.604 1.00 94.69 70 GLY A N 1
ATOM 556 C CA . GLY A 1 70 ? -10.178 -3.127 5.753 1.00 94.69 70 GLY A CA 1
ATOM 557 C C . GLY A 1 70 ? -11.316 -4.150 5.658 1.00 94.69 70 GLY A C 1
ATOM 558 O O . GLY A 1 70 ? -11.717 -4.724 6.668 1.00 94.69 70 GLY A O 1
ATOM 559 N N . ARG A 1 71 ? -11.808 -4.465 4.450 1.00 93.00 71 ARG A N 1
ATOM 560 C CA . ARG A 1 71 ? -12.791 -5.548 4.218 1.00 93.00 71 ARG A CA 1
ATOM 561 C C . ARG A 1 71 ? -12.268 -6.943 4.556 1.00 93.00 71 ARG A C 1
ATOM 563 O O . ARG A 1 71 ? -13.073 -7.833 4.812 1.00 93.00 71 ARG A O 1
ATOM 570 N N . ARG A 1 72 ? -10.950 -7.136 4.519 1.00 92.25 72 ARG A N 1
ATOM 571 C CA . ARG A 1 72 ? -10.259 -8.406 4.801 1.00 92.25 72 ARG A CA 1
ATOM 572 C C . ARG A 1 72 ? -9.731 -8.481 6.234 1.00 92.25 72 ARG A C 1
ATOM 574 O O . ARG A 1 72 ? -9.034 -9.432 6.586 1.00 92.25 72 ARG A O 1
ATOM 581 N N . GLY A 1 73 ? -10.074 -7.490 7.054 1.00 87.75 73 GLY A N 1
ATOM 582 C CA . GLY A 1 73 ? -9.794 -7.467 8.480 1.00 87.75 73 GLY A CA 1
ATOM 583 C C . GLY A 1 73 ? -10.514 -8.555 9.268 1.00 87.75 73 GLY A C 1
ATOM 584 O O . GLY A 1 73 ? -11.426 -9.231 8.784 1.00 87.75 73 GLY A O 1
ATOM 585 N N . THR A 1 74 ? -10.131 -8.701 10.534 1.00 83.62 74 THR A N 1
ATOM 586 C CA . THR A 1 74 ? -10.806 -9.620 11.460 1.00 83.62 74 THR A CA 1
ATOM 587 C C . THR A 1 74 ? -12.200 -9.142 11.879 1.00 83.62 74 THR A C 1
ATOM 589 O O . THR A 1 74 ? -13.062 -9.972 12.181 1.00 83.62 74 THR A O 1
ATOM 592 N N . ALA A 1 75 ? -12.442 -7.830 11.871 1.00 81.06 75 ALA A N 1
ATOM 593 C CA . ALA A 1 75 ? -13.714 -7.221 12.244 1.00 81.06 75 ALA A CA 1
ATOM 594 C C . ALA A 1 75 ? -14.698 -7.177 11.058 1.00 81.06 75 ALA A C 1
ATOM 596 O O . ALA A 1 75 ? -14.453 -6.529 10.042 1.00 81.06 75 ALA A O 1
ATOM 597 N N . THR A 1 76 ? -15.847 -7.842 11.197 1.00 81.25 76 THR A N 1
ATOM 598 C CA . THR A 1 76 ? -16.912 -7.883 10.180 1.00 81.25 76 THR A CA 1
ATOM 599 C C . THR A 1 76 ? -18.004 -6.845 10.453 1.00 81.25 76 THR A C 1
ATOM 601 O O . THR A 1 76 ? -18.280 -6.527 11.605 1.00 81.25 76 THR A O 1
ATOM 604 N N . GLY A 1 77 ? -18.678 -6.350 9.408 1.00 83.25 77 GLY A N 1
ATOM 605 C CA . GLY A 1 77 ? -19.846 -5.461 9.554 1.00 83.25 77 GLY A CA 1
ATOM 606 C C . GLY A 1 77 ? -19.524 -3.991 9.857 1.00 83.25 77 GLY A C 1
ATOM 607 O O . GLY A 1 77 ? -20.415 -3.226 10.216 1.00 83.25 77 GLY A O 1
ATOM 608 N N . LEU A 1 78 ? -18.263 -3.579 9.709 1.00 88.12 78 LEU A N 1
ATOM 609 C CA . LEU A 1 78 ? -17.859 -2.181 9.855 1.00 88.12 78 LEU A CA 1
ATOM 610 C C . LEU A 1 78 ? -18.391 -1.317 8.700 1.00 88.12 78 LEU A C 1
ATOM 612 O O . LEU A 1 78 ? -18.406 -1.742 7.541 1.00 88.12 78 LEU A O 1
ATOM 616 N N . SER A 1 79 ? -18.772 -0.075 9.013 1.00 94.31 79 SER A N 1
ATOM 617 C CA . SER A 1 79 ? -19.033 0.952 7.999 1.00 94.31 79 SER A CA 1
ATOM 618 C C . SER A 1 79 ? -17.759 1.261 7.204 1.00 94.31 79 SER A C 1
ATOM 620 O O . SER A 1 79 ? -16.651 1.046 7.699 1.00 94.31 79 SER A O 1
ATOM 622 N N . ARG A 1 80 ? -17.901 1.801 5.984 1.00 93.44 80 ARG A N 1
ATOM 623 C CA . ARG A 1 80 ? -16.760 2.167 5.120 1.00 93.44 80 ARG A CA 1
ATOM 624 C C . ARG A 1 80 ? -15.733 3.024 5.865 1.00 93.44 80 ARG A C 1
ATOM 626 O O . ARG A 1 80 ? -14.567 2.663 5.902 1.00 93.44 80 ARG A O 1
ATOM 633 N N . GLU A 1 81 ? -16.176 4.082 6.542 1.00 95.12 81 GLU A N 1
ATOM 634 C CA . GLU A 1 81 ? -15.294 4.976 7.306 1.00 95.12 81 GLU A CA 1
ATOM 635 C C . GLU A 1 81 ? -14.486 4.233 8.384 1.00 95.12 81 GLU A C 1
ATOM 637 O O . GLU A 1 81 ? -13.284 4.446 8.530 1.00 95.12 81 GLU A O 1
ATOM 642 N N . LYS A 1 82 ? -15.124 3.303 9.108 1.00 95.06 82 LYS A N 1
ATOM 643 C CA . LYS A 1 82 ? -14.439 2.490 10.120 1.00 95.06 82 LYS A CA 1
ATOM 644 C C . LYS A 1 82 ? -13.435 1.521 9.494 1.00 95.06 82 LYS A C 1
ATOM 646 O O . LYS A 1 82 ? -12.399 1.278 10.099 1.00 95.06 82 LYS A O 1
ATOM 651 N N . ARG A 1 83 ? -13.712 0.985 8.298 1.00 95.00 83 ARG A N 1
ATOM 652 C CA . ARG A 1 83 ? -12.765 0.121 7.569 1.00 95.00 83 ARG A CA 1
ATOM 653 C C . ARG A 1 83 ? -11.527 0.881 7.113 1.00 95.00 83 ARG A C 1
ATOM 655 O O . ARG A 1 83 ? -10.436 0.335 7.224 1.00 95.00 83 ARG A O 1
ATOM 662 N N . LEU A 1 84 ? -11.696 2.116 6.641 1.00 96.00 84 LEU A N 1
ATOM 663 C CA . LEU A 1 84 ? -10.580 2.975 6.239 1.00 96.00 84 LEU A CA 1
ATOM 664 C C . LEU A 1 84 ? -9.657 3.258 7.422 1.00 96.00 84 LEU A C 1
ATOM 666 O O . LEU A 1 84 ? -8.473 2.948 7.346 1.00 96.00 84 LEU A O 1
ATOM 670 N N . LYS A 1 85 ? -10.224 3.729 8.540 1.00 94.94 85 LYS A N 1
ATOM 671 C CA . LYS A 1 85 ? -9.471 3.988 9.777 1.00 94.94 85 LYS A CA 1
ATOM 672 C C . LYS A 1 85 ? -8.770 2.732 10.292 1.00 94.94 85 LYS A C 1
ATOM 674 O O . LYS A 1 85 ? -7.601 2.778 10.643 1.00 94.94 85 LYS A O 1
ATOM 679 N N . TYR A 1 86 ? -9.459 1.593 10.276 1.00 94.62 86 TYR A N 1
ATOM 680 C CA . TYR A 1 86 ? -8.879 0.316 10.688 1.00 94.62 86 TYR A CA 1
ATOM 681 C C . TYR A 1 86 ? -7.684 -0.106 9.814 1.00 94.62 86 TYR A C 1
ATOM 683 O O . TYR A 1 86 ? -6.651 -0.519 10.338 1.00 94.62 86 TYR A O 1
ATOM 691 N N . ALA A 1 87 ? -7.796 0.011 8.487 1.00 95.44 87 ALA A N 1
ATOM 692 C CA . ALA A 1 87 ? -6.692 -0.299 7.579 1.00 95.44 87 ALA A CA 1
ATOM 693 C C . ALA A 1 87 ? -5.511 0.670 7.758 1.00 95.44 87 ALA A C 1
ATOM 695 O O . ALA A 1 87 ? -4.359 0.238 7.760 1.00 95.44 87 ALA A O 1
ATOM 696 N N . GLU A 1 88 ? -5.794 1.959 7.947 1.00 94.94 88 GLU A N 1
ATOM 697 C CA . GLU A 1 88 ? -4.786 2.987 8.208 1.00 94.94 88 GLU A CA 1
ATOM 698 C C . GLU A 1 88 ? -4.021 2.712 9.511 1.00 94.94 88 GLU A C 1
ATOM 700 O O . GLU A 1 88 ? -2.790 2.714 9.513 1.00 94.94 88 GLU A O 1
ATOM 705 N N . GLU A 1 89 ? -4.727 2.362 10.591 1.00 94.06 89 GLU A N 1
ATOM 706 C CA . GLU A 1 89 ? -4.120 1.991 11.872 1.00 94.06 89 GLU A CA 1
ATOM 707 C C . GLU A 1 89 ? -3.218 0.756 11.755 1.00 94.06 89 GLU A C 1
ATOM 709 O O . GLU A 1 89 ? -2.118 0.757 12.310 1.00 94.06 89 GLU A O 1
ATOM 714 N N . ILE A 1 90 ? -3.631 -0.270 11.000 1.00 94.69 90 ILE A N 1
ATOM 715 C CA . ILE A 1 90 ? -2.798 -1.457 10.745 1.00 94.69 90 ILE A CA 1
ATOM 716 C C . ILE A 1 90 ? -1.522 -1.068 10.003 1.00 94.69 90 ILE A C 1
ATOM 718 O O . ILE A 1 90 ? -0.423 -1.434 10.425 1.00 94.69 90 ILE A O 1
ATOM 722 N N . LEU A 1 91 ? -1.641 -0.314 8.908 1.00 94.94 91 LEU A N 1
ATOM 723 C CA . LEU A 1 91 ? -0.480 0.105 8.123 1.00 94.94 91 LEU A CA 1
ATOM 724 C C . LEU A 1 91 ? 0.453 1.014 8.933 1.00 94.94 91 LEU A C 1
ATOM 726 O O . LEU A 1 91 ? 1.670 0.980 8.763 1.00 94.94 91 LEU A O 1
ATOM 730 N N . GLN A 1 92 ? -0.090 1.803 9.857 1.00 94.00 92 GLN A N 1
ATOM 731 C CA . GLN A 1 92 ? 0.692 2.692 10.704 1.00 94.00 92 GLN A CA 1
ATOM 732 C C . GLN A 1 92 ? 1.374 1.981 11.880 1.00 94.00 92 GLN A C 1
ATOM 734 O O . GLN A 1 92 ? 2.544 2.258 12.143 1.00 94.00 92 GLN A O 1
ATOM 739 N N . LYS A 1 93 ? 0.680 1.105 12.608 1.00 93.88 93 LYS A N 1
ATOM 740 C CA . LYS A 1 93 ? 1.172 0.567 13.890 1.00 93.88 93 LYS A CA 1
ATOM 741 C C . LYS A 1 93 ? 1.701 -0.856 13.782 1.00 93.88 93 LYS A C 1
ATOM 743 O O . LYS A 1 93 ? 2.685 -1.183 14.435 1.00 93.88 93 LYS A O 1
ATOM 748 N N . GLU A 1 94 ? 1.091 -1.673 12.931 1.00 93.88 94 GLU A N 1
ATOM 749 C CA . GLU A 1 94 ? 1.351 -3.116 12.881 1.00 93.88 94 GLU A CA 1
ATOM 750 C C . GLU A 1 94 ? 2.260 -3.508 11.712 1.00 93.88 94 GLU A C 1
ATOM 752 O O . GLU A 1 94 ? 3.069 -4.429 11.815 1.00 93.88 94 GLU A O 1
ATOM 757 N N . MET A 1 95 ? 2.162 -2.800 10.586 1.00 92.69 95 MET A N 1
ATOM 758 C CA . MET A 1 95 ? 3.016 -3.021 9.420 1.00 92.69 95 MET A CA 1
ATOM 759 C C . MET A 1 95 ? 4.367 -2.323 9.616 1.00 92.69 95 MET A C 1
ATOM 761 O O . MET A 1 95 ? 4.420 -1.112 9.816 1.00 92.69 95 MET A O 1
ATOM 765 N N . LEU A 1 96 ? 5.466 -3.084 9.567 1.00 93.94 96 LEU A N 1
ATOM 766 C CA . LEU A 1 96 ? 6.846 -2.586 9.713 1.00 93.94 96 LEU A CA 1
ATOM 767 C C . LEU A 1 96 ? 7.046 -1.604 10.899 1.00 93.94 96 LEU A C 1
ATOM 769 O O . LEU A 1 96 ? 7.545 -0.489 10.709 1.00 93.94 96 LEU A O 1
ATOM 773 N N . PRO A 1 97 ? 6.697 -2.005 12.138 1.00 94.94 97 PRO A N 1
ATOM 774 C CA . PRO A 1 97 ? 6.744 -1.136 13.320 1.00 94.94 97 PRO A CA 1
ATOM 775 C C . PRO A 1 97 ? 8.149 -0.603 13.635 1.00 94.94 97 PRO A C 1
ATOM 777 O O . PRO A 1 97 ? 8.298 0.478 14.196 1.00 94.94 97 PRO A O 1
ATOM 780 N N . HIS A 1 98 ? 9.184 -1.354 13.250 1.00 93.81 98 HIS A N 1
ATOM 781 C CA . HIS A 1 98 ? 10.589 -1.004 13.459 1.00 93.81 98 HIS A CA 1
ATOM 782 C C . HIS A 1 98 ? 11.078 0.140 12.556 1.00 93.81 98 HIS A C 1
ATOM 784 O O . HIS A 1 98 ? 12.085 0.766 12.871 1.00 93.81 98 HIS A O 1
ATOM 790 N N . ILE A 1 99 ? 10.381 0.427 11.450 1.00 94.31 99 ILE A N 1
ATOM 791 C CA . ILE A 1 99 ? 10.717 1.542 10.555 1.00 94.31 99 ILE A CA 1
ATOM 792 C C . ILE A 1 99 ? 10.097 2.838 11.073 1.00 94.31 99 ILE A C 1
ATOM 794 O O . ILE A 1 99 ? 10.762 3.871 11.160 1.00 94.31 99 ILE A O 1
ATOM 798 N N . SER A 1 100 ? 8.806 2.800 11.408 1.00 91.38 100 SER A N 1
ATOM 799 C CA . SER A 1 100 ? 8.109 3.910 12.050 1.00 91.38 100 SER A CA 1
ATOM 800 C C . SER A 1 100 ? 6.737 3.478 12.561 1.00 91.38 100 SER A C 1
ATOM 802 O O . SER A 1 100 ? 6.086 2.631 11.957 1.00 91.38 100 SER A O 1
ATOM 804 N N . MET A 1 101 ? 6.260 4.127 13.621 1.00 91.69 101 MET A N 1
ATOM 805 C CA . MET A 1 101 ? 4.863 4.062 14.077 1.00 91.69 101 MET A CA 1
ATOM 806 C C . MET A 1 101 ? 4.165 5.433 14.020 1.00 91.69 101 MET A C 1
ATOM 808 O O . MET A 1 101 ? 3.000 5.571 14.398 1.00 91.69 101 MET A O 1
ATOM 812 N N . SER A 1 102 ? 4.883 6.471 13.586 1.00 89.94 102 SER A N 1
ATOM 813 C CA . SER A 1 102 ? 4.393 7.847 13.582 1.00 89.94 102 SER A CA 1
ATOM 814 C C . SER A 1 102 ? 3.490 8.110 12.379 1.00 89.94 102 SER A C 1
ATOM 816 O O . SER A 1 102 ? 3.711 7.578 11.289 1.00 89.94 102 SER A O 1
ATOM 818 N N . GLU A 1 103 ? 2.496 8.974 12.567 1.00 87.81 103 GLU A N 1
ATOM 819 C CA . GLU A 1 103 ? 1.638 9.444 11.478 1.00 87.81 103 GLU A CA 1
ATOM 820 C C . GLU A 1 103 ? 2.468 10.127 10.379 1.00 87.81 103 GLU A C 1
ATOM 822 O O . GLU A 1 103 ? 3.502 10.751 10.638 1.00 87.81 103 GLU A O 1
ATOM 827 N N . GLY A 1 104 ? 2.046 9.960 9.124 1.00 86.38 104 GLY A N 1
ATOM 828 C CA . GLY A 1 104 ? 2.714 10.554 7.961 1.00 86.38 104 GLY A CA 1
ATOM 829 C C . GLY A 1 104 ? 4.052 9.916 7.557 1.00 86.38 104 GLY A C 1
ATOM 830 O O . GLY A 1 104 ? 4.658 10.354 6.586 1.00 86.38 104 GLY A O 1
ATOM 831 N N . GLN A 1 105 ? 4.525 8.865 8.238 1.00 89.69 105 GLN A N 1
ATOM 832 C CA . GLN A 1 105 ? 5.788 8.182 7.899 1.00 89.69 105 GLN A CA 1
ATOM 833 C C . GLN A 1 105 ? 5.612 6.969 6.962 1.00 89.69 105 GLN A C 1
ATOM 835 O O . GLN A 1 105 ? 6.515 6.137 6.843 1.00 89.69 105 GLN A O 1
ATOM 840 N N . GLN A 1 106 ? 4.475 6.877 6.263 1.00 89.69 106 GLN A N 1
ATOM 841 C CA . GLN A 1 106 ? 4.160 5.771 5.346 1.00 89.69 106 GLN A CA 1
ATOM 842 C C . GLN A 1 106 ? 5.178 5.648 4.198 1.00 89.69 106 GLN A C 1
ATOM 844 O O . GLN A 1 106 ? 5.534 4.538 3.811 1.00 89.69 106 GLN A O 1
ATOM 849 N N . GLY A 1 107 ? 5.743 6.765 3.719 1.00 92.12 107 GLY A N 1
ATOM 850 C CA . GLY A 1 107 ? 6.747 6.752 2.648 1.00 92.12 107 GLY A CA 1
ATOM 851 C C . GLY A 1 107 ? 8.010 5.951 2.995 1.00 92.12 107 GLY A C 1
ATOM 852 O O . GLY A 1 107 ? 8.504 5.187 2.172 1.00 92.12 107 GLY A O 1
ATOM 853 N N . LYS A 1 108 ? 8.502 6.028 4.242 1.00 93.94 108 LYS A N 1
ATOM 854 C CA . LYS A 1 108 ? 9.664 5.228 4.684 1.00 93.94 108 LYS A CA 1
ATOM 855 C C . LYS A 1 108 ? 9.357 3.732 4.680 1.00 93.94 108 LYS A C 1
ATOM 857 O O . LYS A 1 108 ? 10.215 2.924 4.332 1.00 93.94 108 LYS A O 1
ATOM 862 N N . LYS A 1 109 ? 8.125 3.370 5.048 1.00 95.62 109 LYS A N 1
ATOM 863 C CA . LYS A 1 109 ? 7.652 1.984 4.997 1.00 95.62 109 LYS A CA 1
ATOM 864 C C . LYS A 1 109 ? 7.516 1.494 3.565 1.00 95.62 109 LYS A C 1
ATOM 866 O O . LYS A 1 109 ? 7.894 0.362 3.306 1.00 95.62 109 LYS A O 1
ATOM 871 N N . ALA A 1 110 ? 7.041 2.336 2.648 1.00 96.38 110 ALA A N 1
ATOM 872 C CA . ALA A 1 110 ? 6.941 1.997 1.231 1.00 96.38 110 ALA A CA 1
ATOM 873 C C . ALA A 1 110 ? 8.315 1.672 0.624 1.00 96.38 110 ALA A C 1
ATOM 875 O O . ALA A 1 110 ? 8.442 0.666 -0.067 1.00 96.38 110 ALA A O 1
ATOM 876 N N . TYR A 1 111 ? 9.356 2.447 0.950 1.00 95.31 111 TYR A N 1
ATOM 877 C CA . TYR A 1 111 ? 10.727 2.136 0.528 1.00 95.31 111 TYR A CA 1
ATOM 878 C C . TYR A 1 111 ? 11.217 0.789 1.053 1.00 95.31 111 TYR A C 1
ATOM 880 O O . TYR A 1 111 ? 11.719 -0.025 0.283 1.00 95.31 111 TYR A O 1
ATOM 888 N N . PHE A 1 112 ? 11.057 0.535 2.353 1.00 96.50 112 PHE A N 1
ATOM 889 C CA . PHE A 1 112 ? 11.493 -0.735 2.931 1.00 96.50 112 PHE A CA 1
ATOM 890 C C . PHE A 1 112 ? 10.686 -1.919 2.387 1.00 96.50 112 PHE A C 1
ATOM 892 O O . PHE A 1 112 ? 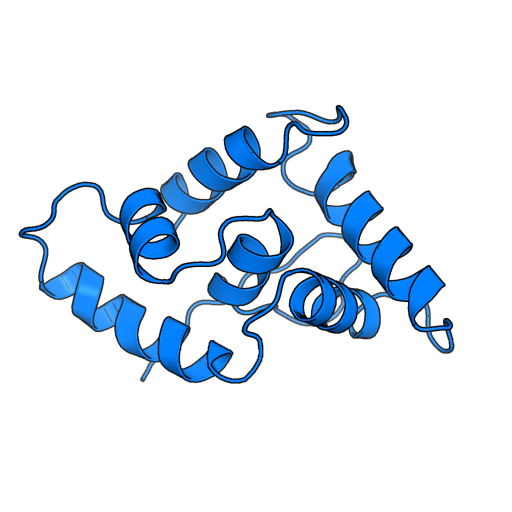11.238 -2.980 2.128 1.00 96.50 112 PHE A O 1
ATOM 899 N N . PHE A 1 113 ? 9.384 -1.729 2.176 1.00 96.75 113 PHE A N 1
ATOM 900 C CA . PHE A 1 113 ? 8.517 -2.741 1.592 1.00 96.75 113 PHE A CA 1
ATOM 901 C C . PHE A 1 113 ? 8.916 -3.073 0.153 1.00 96.75 113 PHE A C 1
ATOM 903 O O . PHE A 1 113 ? 8.958 -4.247 -0.191 1.00 96.75 113 PHE A O 1
ATOM 910 N N . GLY A 1 114 ? 9.272 -2.070 -0.655 1.00 95.75 114 GLY A N 1
ATOM 911 C CA . GLY A 1 114 ? 9.819 -2.286 -1.995 1.00 95.75 114 GLY A CA 1
ATOM 912 C C . GLY A 1 114 ? 11.143 -3.041 -1.992 1.00 95.75 114 GLY A C 1
ATOM 913 O O . GLY A 1 114 ? 11.300 -3.955 -2.785 1.00 95.75 114 GLY A O 1
ATOM 914 N N . TYR A 1 115 ? 12.032 -2.757 -1.037 1.00 95.00 115 TYR A N 1
ATOM 915 C CA . TYR A 1 115 ? 13.288 -3.497 -0.865 1.00 95.00 115 TYR A CA 1
ATOM 916 C C . TYR A 1 115 ? 13.097 -4.979 -0.480 1.00 95.00 115 TYR A C 1
ATOM 918 O O . TYR A 1 115 ? 13.976 -5.799 -0.732 1.00 95.00 115 TYR A O 1
ATOM 926 N N . MET A 1 116 ? 11.978 -5.336 0.162 1.00 94.62 116 MET A N 1
ATOM 927 C CA . MET A 1 116 ? 11.676 -6.726 0.536 1.00 94.62 116 MET A CA 1
ATOM 928 C C . MET A 1 116 ? 11.158 -7.584 -0.625 1.00 94.62 116 MET A C 1
ATOM 930 O O . MET A 1 116 ? 11.124 -8.809 -0.482 1.00 94.62 116 MET A O 1
ATOM 934 N N . ILE A 1 117 ? 10.672 -6.954 -1.697 1.00 91.62 117 ILE A N 1
ATOM 935 C CA . ILE A 1 117 ? 10.049 -7.609 -2.856 1.00 91.62 117 ILE A CA 1
ATOM 936 C C . ILE A 1 117 ? 11.127 -7.934 -3.885 1.00 91.62 117 ILE A C 1
ATOM 938 O O . ILE A 1 117 ? 11.124 -9.095 -4.351 1.00 91.62 117 ILE A O 1
#

Sequence (117 aa):
GATIKTTLPYIRNDIPIVVVFRALGIIPDKDILEHICYDRNDTAMFEMLKPCLEDSFPIQEQEVALDFIGRRGTATGLSREKRLKYAEEILQKEMLPHISMSEGQQGKKAYFFGYMI